Protein AF-A0A4V1SQV6-F1 (afdb_monomer_lite)

Structure (mmCIF, N/CA/C/O backbone):
data_AF-A0A4V1SQV6-F1
#
_entry.id   AF-A0A4V1SQV6-F1
#
loop_
_atom_site.group_PDB
_atom_site.id
_atom_site.type_symbol
_atom_site.label_atom_id
_atom_site.label_alt_id
_atom_site.label_comp_id
_atom_site.label_asym_id
_atom_site.label_entity_id
_atom_site.label_seq_id
_atom_site.pdbx_PDB_ins_code
_atom_site.Cartn_x
_atom_site.Cartn_y
_atom_site.Cartn_z
_atom_site.occupancy
_atom_site.B_iso_or_equiv
_atom_site.auth_seq_id
_atom_site.auth_comp_id
_atom_site.auth_asym_id
_atom_site.auth_atom_id
_atom_site.pdbx_PDB_model_num
ATOM 1 N N . MET A 1 1 ? 10.547 4.566 -15.906 1.00 61.34 1 MET A N 1
ATOM 2 C CA . MET A 1 1 ? 9.847 3.883 -14.806 1.00 61.34 1 MET A CA 1
ATOM 3 C C . MET A 1 1 ? 9.510 2.496 -15.298 1.00 61.34 1 MET A C 1
ATOM 5 O O . MET A 1 1 ? 8.792 2.378 -16.285 1.00 61.34 1 MET A O 1
ATOM 9 N N . GLU A 1 2 ? 10.141 1.479 -14.727 1.00 70.75 2 GLU A N 1
ATOM 10 C CA . GLU A 1 2 ? 9.837 0.094 -15.078 1.00 70.75 2 GLU A CA 1
ATOM 11 C C . GLU A 1 2 ? 8.375 -0.189 -14.711 1.00 70.75 2 GLU A C 1
ATOM 13 O O . GLU A 1 2 ? 7.905 0.218 -13.647 1.00 70.75 2 GLU A O 1
ATOM 18 N N . SER A 1 3 ? 7.614 -0.783 -15.628 1.00 83.50 3 SER A N 1
ATOM 19 C CA . SER A 1 3 ? 6.209 -1.090 -15.372 1.00 83.50 3 SER A CA 1
ATOM 20 C C . SER A 1 3 ? 6.120 -2.232 -14.364 1.00 83.50 3 SER A C 1
ATOM 22 O O . SER A 1 3 ? 6.628 -3.319 -14.633 1.00 83.50 3 SER A O 1
ATOM 24 N N . ILE A 1 4 ? 5.454 -2.006 -13.233 1.00 90.19 4 ILE A N 1
ATOM 25 C CA . ILE A 1 4 ? 5.173 -3.064 -12.259 1.00 90.19 4 ILE A CA 1
ATOM 26 C C . ILE A 1 4 ? 4.141 -4.017 -12.868 1.00 90.19 4 ILE A C 1
ATOM 28 O O . ILE A 1 4 ? 3.091 -3.575 -13.337 1.00 90.19 4 ILE A O 1
ATOM 32 N N . ASP A 1 5 ? 4.431 -5.318 -12.847 1.00 95.38 5 ASP A N 1
ATOM 33 C CA . ASP A 1 5 ? 3.476 -6.350 -13.256 1.00 95.38 5 ASP A CA 1
ATOM 34 C C . ASP A 1 5 ? 2.176 -6.226 -12.426 1.00 95.38 5 ASP A C 1
ATOM 36 O O . ASP A 1 5 ? 2.231 -6.300 -11.191 1.00 95.38 5 ASP A O 1
ATOM 40 N N . PRO A 1 6 ? 0.998 -6.055 -13.059 1.00 96.88 6 PRO A N 1
ATOM 41 C CA . PRO A 1 6 ? -0.275 -5.964 -12.353 1.00 96.88 6 PRO A CA 1
ATOM 42 C C . PRO A 1 6 ? -0.553 -7.141 -11.412 1.00 96.88 6 PRO A C 1
ATOM 44 O O . PRO A 1 6 ? -1.121 -6.942 -10.337 1.00 96.88 6 PRO A O 1
ATOM 47 N N . ALA A 1 7 ? -0.147 -8.361 -11.781 1.00 97.75 7 ALA A N 1
ATOM 48 C CA . ALA A 1 7 ? -0.361 -9.535 -10.936 1.00 97.75 7 ALA A CA 1
ATOM 49 C C . ALA A 1 7 ? 0.471 -9.457 -9.646 1.00 97.75 7 ALA A C 1
ATOM 51 O O . ALA A 1 7 ? -0.039 -9.726 -8.554 1.00 97.75 7 ALA A O 1
ATOM 52 N N . LEU A 1 8 ? 1.729 -9.022 -9.762 1.00 95.94 8 LEU A N 1
ATOM 53 C CA . LEU A 1 8 ? 2.603 -8.767 -8.620 1.00 95.94 8 LEU A CA 1
ATOM 54 C C . LEU A 1 8 ? 2.034 -7.662 -7.721 1.00 95.94 8 LEU A C 1
ATOM 56 O O . LEU A 1 8 ? 1.985 -7.827 -6.504 1.00 95.94 8 LEU A O 1
ATOM 60 N N . LEU A 1 9 ? 1.555 -6.566 -8.317 1.00 96.69 9 LEU A N 1
ATOM 61 C CA . LEU A 1 9 ? 0.982 -5.437 -7.587 1.00 96.69 9 LEU A CA 1
ATOM 62 C C . LEU A 1 9 ? -0.215 -5.855 -6.725 1.00 96.69 9 LEU A C 1
ATOM 64 O O . LEU A 1 9 ? -0.262 -5.543 -5.536 1.00 96.69 9 LEU A O 1
ATOM 68 N N . LEU A 1 10 ? -1.161 -6.596 -7.306 1.00 97.75 10 LEU A N 1
ATOM 69 C CA . LEU A 1 10 ? -2.334 -7.088 -6.582 1.00 97.75 10 LEU A CA 1
ATOM 70 C C . LEU A 1 10 ? -1.946 -8.049 -5.450 1.00 97.75 10 LEU A C 1
ATOM 72 O O . LEU A 1 10 ? -2.478 -7.939 -4.344 1.00 97.75 10 LEU A O 1
ATOM 76 N N . SER A 1 11 ? -0.995 -8.953 -5.705 1.00 97.88 11 SER A N 1
ATOM 77 C CA . SER A 1 11 ? -0.482 -9.884 -4.692 1.00 97.88 11 SER A CA 1
ATOM 78 C C . SER A 1 11 ? 0.176 -9.157 -3.512 1.00 97.88 11 SER A C 1
ATOM 80 O O . SER A 1 11 ? -0.039 -9.533 -2.359 1.00 97.88 11 SER A O 1
ATOM 82 N N . ALA A 1 12 ? 0.933 -8.088 -3.775 1.00 97.62 12 ALA A N 1
ATOM 83 C CA . ALA A 1 12 ? 1.564 -7.276 -2.739 1.00 97.62 12 ALA A CA 1
ATOM 84 C C . ALA A 1 12 ? 0.531 -6.525 -1.884 1.00 97.62 12 ALA A C 1
ATOM 86 O O . ALA A 1 12 ? 0.562 -6.626 -0.656 1.00 97.62 12 ALA A O 1
ATOM 87 N N . TYR A 1 13 ? -0.445 -5.855 -2.513 1.00 97.06 13 TYR A N 1
ATOM 88 C CA . TYR A 1 13 ? -1.505 -5.150 -1.781 1.00 97.06 13 TYR A CA 1
ATOM 89 C C . TYR A 1 13 ? -2.326 -6.088 -0.890 1.00 97.0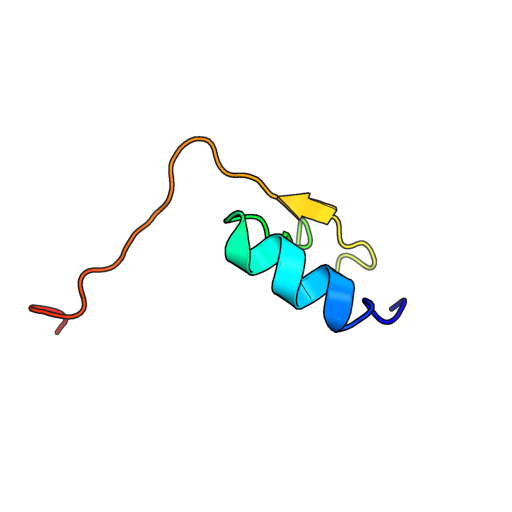6 13 TYR A C 1
ATOM 91 O O . TYR A 1 13 ? -2.671 -5.710 0.233 1.00 97.06 13 TYR A O 1
ATOM 99 N N . ALA A 1 14 ? -2.597 -7.316 -1.348 1.00 97.69 14 ALA A N 1
ATOM 100 C CA . ALA A 1 14 ? -3.283 -8.337 -0.554 1.00 97.69 14 ALA A CA 1
ATOM 101 C C . ALA A 1 14 ? -2.493 -8.752 0.703 1.00 97.69 14 ALA A C 1
ATOM 103 O O . ALA A 1 14 ? -3.090 -9.141 1.704 1.00 97.69 14 ALA A O 1
ATOM 104 N N . GLN A 1 15 ? -1.165 -8.625 0.669 1.00 97.12 15 GLN A N 1
ATOM 105 C CA . GLN A 1 15 ? -0.262 -8.889 1.793 1.00 97.12 15 GLN A CA 1
ATOM 106 C C . GLN A 1 15 ? 0.016 -7.640 2.646 1.00 97.12 15 GLN A C 1
ATOM 108 O O . GLN A 1 15 ? 0.752 -7.713 3.623 1.00 97.12 15 GLN A O 1
ATOM 113 N N . GLY A 1 16 ? -0.575 -6.487 2.311 1.00 96.25 16 GLY A N 1
ATOM 114 C CA . GLY A 1 16 ? -0.327 -5.227 3.017 1.00 96.25 16 GLY A CA 1
ATOM 115 C C . GLY A 1 16 ? 0.982 -4.529 2.633 1.00 96.25 16 GLY A C 1
ATOM 116 O O . GLY A 1 16 ? 1.383 -3.599 3.330 1.00 96.25 16 GLY A O 1
ATOM 117 N N . ILE A 1 17 ? 1.602 -4.939 1.524 1.00 97.62 17 ILE A N 1
ATOM 118 C CA . ILE A 1 17 ? 2.832 -4.366 0.970 1.00 97.62 17 ILE A CA 1
ATOM 119 C C . ILE A 1 17 ? 2.463 -3.429 -0.187 1.00 97.62 17 ILE A C 1
ATOM 121 O O . ILE A 1 17 ? 1.563 -3.730 -0.971 1.00 97.62 17 ILE A O 1
ATOM 125 N N . PHE A 1 18 ? 3.144 -2.292 -0.319 1.00 96.75 18 PHE A N 1
ATOM 126 C CA . PHE A 1 18 ? 2.873 -1.326 -1.391 1.00 96.75 18 PHE A CA 1
ATOM 127 C C . PHE A 1 18 ? 4.160 -0.745 -1.991 1.00 96.75 18 PHE A C 1
ATOM 129 O O . PHE A 1 18 ? 5.160 -0.628 -1.281 1.00 96.75 18 PHE A O 1
ATOM 136 N N . PRO A 1 19 ? 4.158 -0.393 -3.290 1.00 95.94 19 PRO A N 1
ATOM 137 C CA . PRO A 1 19 ? 5.279 0.294 -3.909 1.00 95.94 19 PRO A CA 1
ATOM 138 C C . PRO A 1 19 ? 5.299 1.759 -3.462 1.00 95.94 19 PRO A C 1
ATOM 140 O O . PRO A 1 19 ? 4.275 2.443 -3.504 1.00 95.94 19 PRO A O 1
ATOM 143 N N . MET A 1 20 ? 6.461 2.248 -3.050 1.00 94.38 20 MET A N 1
ATOM 144 C CA . MET A 1 20 ? 6.677 3.636 -2.656 1.00 94.38 20 MET A CA 1
ATOM 145 C C . MET A 1 20 ? 8.071 4.085 -3.101 1.00 94.38 20 MET A C 1
ATOM 147 O O . MET A 1 20 ? 8.989 3.275 -3.197 1.00 94.38 20 MET A O 1
ATOM 151 N N . ALA A 1 21 ? 8.207 5.366 -3.422 1.00 94.75 21 ALA A N 1
ATOM 152 C CA . ALA A 1 21 ? 9.490 6.020 -3.651 1.00 94.75 21 ALA A CA 1
ATOM 153 C C . ALA A 1 21 ? 9.866 6.837 -2.405 1.00 94.75 21 ALA A C 1
ATOM 155 O O . ALA A 1 21 ? 8.973 7.276 -1.674 1.00 94.75 21 ALA A O 1
ATOM 156 N N . ASP A 1 22 ? 11.159 7.078 -2.170 1.00 93.62 22 ASP A N 1
ATOM 157 C CA . ASP A 1 22 ? 11.608 7.864 -1.006 1.00 93.62 22 ASP A CA 1
ATOM 158 C C . ASP A 1 22 ? 11.196 9.345 -1.115 1.00 93.62 22 ASP A C 1
ATOM 160 O O . ASP A 1 22 ? 11.008 10.030 -0.107 1.00 93.62 22 ASP A O 1
ATOM 164 N N . GLY A 1 23 ? 11.014 9.843 -2.341 1.00 94.69 23 GLY A N 1
ATOM 165 C CA . GLY A 1 23 ? 10.583 11.206 -2.627 1.00 94.69 23 GLY A CA 1
ATOM 166 C C . GLY A 1 23 ? 9.838 11.317 -3.955 1.00 94.69 23 GLY A C 1
ATOM 167 O O . GLY A 1 23 ? 9.817 10.387 -4.756 1.00 94.69 23 GLY A O 1
ATOM 168 N N . ALA A 1 24 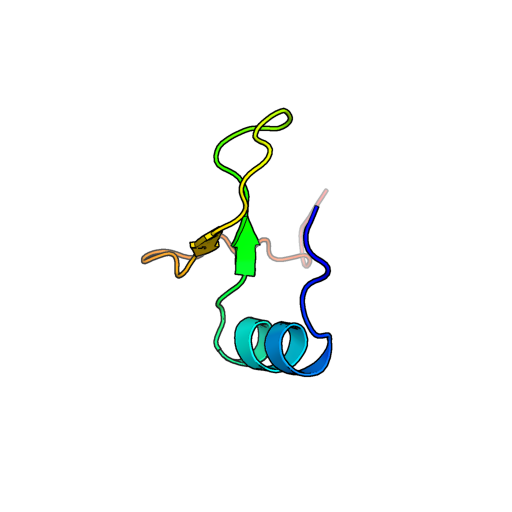? 9.221 12.477 -4.191 1.00 93.88 24 ALA A N 1
ATOM 169 C CA . ALA A 1 24 ? 8.403 12.716 -5.383 1.00 93.88 24 ALA A CA 1
ATOM 170 C C . ALA A 1 24 ? 9.196 12.623 -6.702 1.00 93.88 24 ALA A C 1
ATOM 172 O O . ALA A 1 24 ? 8.656 12.152 -7.699 1.00 93.88 24 ALA A O 1
ATOM 173 N N . ASP A 1 25 ? 10.463 13.047 -6.685 1.00 93.88 25 ASP A N 1
ATOM 174 C CA . ASP A 1 25 ? 11.345 13.063 -7.860 1.00 93.88 25 ASP A CA 1
ATOM 175 C C . ASP A 1 25 ? 12.293 11.850 -7.916 1.00 93.88 25 ASP A C 1
ATOM 177 O O . ASP A 1 25 ? 13.181 11.796 -8.770 1.00 93.88 25 ASP A O 1
ATOM 181 N N . ASP A 1 26 ? 12.152 10.885 -7.000 1.00 94.12 26 ASP A N 1
ATOM 182 C CA . ASP A 1 26 ? 13.023 9.712 -6.976 1.00 94.12 26 ASP A CA 1
ATOM 183 C C . ASP A 1 26 ? 12.662 8.767 -8.140 1.00 94.12 26 ASP A C 1
ATOM 185 O O . ASP A 1 26 ? 11.509 8.342 -8.267 1.00 94.12 26 ASP A O 1
ATOM 189 N N . PRO A 1 27 ? 13.619 8.426 -9.024 1.00 90.38 27 PRO A N 1
ATOM 190 C CA . PRO A 1 27 ? 13.357 7.547 -10.160 1.00 90.38 27 PRO A CA 1
ATOM 191 C C . PRO A 1 27 ? 13.158 6.075 -9.759 1.00 90.38 27 PRO A C 1
ATOM 193 O O . PRO A 1 27 ? 12.827 5.254 -10.621 1.00 90.38 27 PRO A O 1
ATOM 196 N N . SER A 1 28 ? 13.405 5.728 -8.494 1.00 91.06 28 SER A N 1
ATOM 197 C CA . SER A 1 28 ? 13.349 4.378 -7.951 1.00 91.06 28 SER A CA 1
ATOM 198 C C . SER A 1 28 ? 12.114 4.156 -7.077 1.00 91.06 28 SER A C 1
ATOM 200 O O . SER A 1 28 ? 11.627 5.040 -6.376 1.00 91.06 28 SER A O 1
ATOM 202 N N . VAL A 1 29 ? 11.597 2.930 -7.130 1.00 92.62 29 VAL A N 1
ATOM 20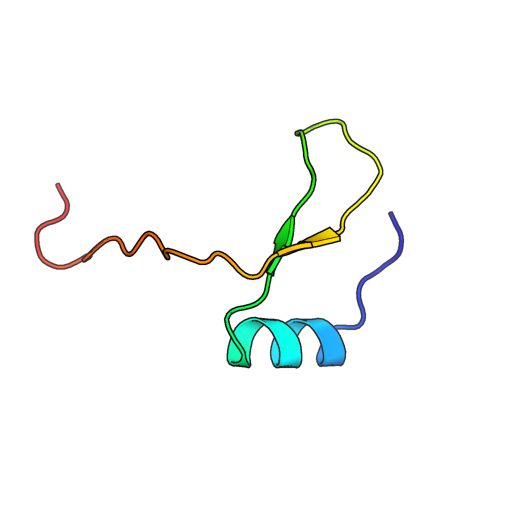3 C CA . VAL A 1 29 ? 10.454 2.478 -6.338 1.00 92.62 29 VAL A CA 1
ATOM 204 C C . VAL A 1 29 ? 10.864 1.211 -5.605 1.00 92.62 29 VAL A C 1
ATOM 206 O O . VAL A 1 29 ? 11.490 0.323 -6.182 1.00 92.62 29 VAL A O 1
ATOM 209 N N . HIS A 1 30 ? 10.486 1.121 -4.338 1.00 93.44 30 HIS A N 1
ATOM 210 C CA . HIS A 1 30 ? 10.750 -0.012 -3.467 1.00 93.44 30 HIS A CA 1
ATOM 211 C C . HIS A 1 30 ? 9.448 -0.508 -2.824 1.00 93.44 30 HIS A C 1
ATOM 213 O O . HIS A 1 30 ? 8.456 0.213 -2.724 1.00 93.44 30 HIS A O 1
ATOM 219 N N . TRP A 1 31 ? 9.433 -1.771 -2.403 1.00 95.56 31 TRP A N 1
ATOM 220 C CA . TRP A 1 31 ? 8.290 -2.364 -1.709 1.00 95.56 31 TRP A CA 1
ATOM 221 C C . TRP A 1 31 ? 8.379 -2.080 -0.211 1.00 95.56 31 TRP A C 1
ATOM 223 O O . TRP A 1 31 ? 9.406 -2.351 0.409 1.00 95.56 31 TRP A O 1
ATOM 233 N N . VAL A 1 32 ? 7.299 -1.563 0.370 1.00 96.44 32 VAL A N 1
ATOM 234 C CA . VAL A 1 32 ? 7.236 -1.179 1.782 1.00 96.44 32 VAL A CA 1
ATOM 235 C C . VAL A 1 32 ? 6.258 -2.067 2.538 1.00 96.44 32 VAL A C 1
ATOM 237 O O . VAL A 1 32 ? 5.088 -2.175 2.172 1.00 96.44 32 VAL A O 1
ATOM 240 N N . GLU A 1 33 ? 6.736 -2.642 3.641 1.00 97.19 33 GLU A N 1
ATOM 241 C CA . GLU A 1 33 ? 5.934 -3.298 4.675 1.00 97.19 33 GLU A CA 1
ATOM 242 C C . GLU A 1 33 ? 6.080 -2.500 5.987 1.00 97.19 33 GLU A C 1
ATOM 244 O O . GLU A 1 33 ? 7.092 -2.615 6.688 1.00 97.19 33 GLU A O 1
ATOM 249 N N . PRO A 1 34 ? 5.120 -1.625 6.330 1.00 94.06 34 PRO A N 1
ATOM 250 C CA . PRO A 1 34 ? 5.246 -0.797 7.518 1.00 94.06 34 PRO A CA 1
ATOM 251 C C . PRO A 1 34 ? 4.983 -1.6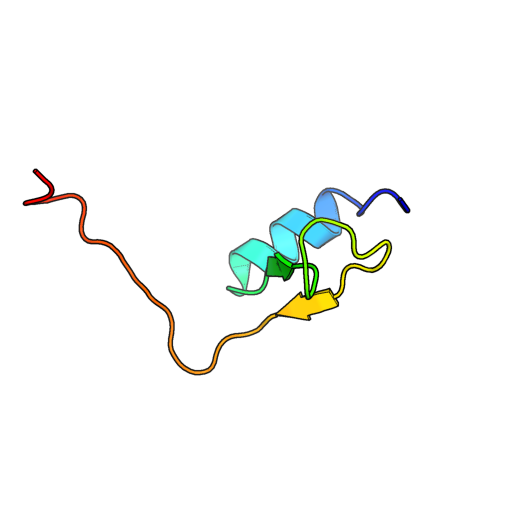15 8.788 1.00 94.06 34 PRO A C 1
ATOM 253 O O . PRO A 1 34 ? 3.964 -2.291 8.911 1.00 94.06 34 PRO A O 1
ATOM 256 N N . ARG A 1 35 ? 5.854 -1.468 9.796 1.00 94.25 35 ARG A N 1
ATOM 257 C CA . ARG A 1 35 ? 5.660 -2.091 11.124 1.00 94.25 35 ARG A CA 1
ATOM 258 C C . ARG A 1 35 ? 4.381 -1.624 11.823 1.00 94.25 35 ARG A C 1
ATOM 260 O O . ARG A 1 35 ? 3.773 -2.383 12.569 1.00 94.25 35 ARG A O 1
ATOM 267 N N . LEU A 1 36 ? 4.008 -0.362 11.618 1.00 95.94 36 LEU A N 1
ATOM 268 C CA . LEU A 1 36 ? 2.779 0.246 12.119 1.00 95.94 36 LEU A CA 1
ATOM 269 C C . LEU A 1 36 ? 2.037 0.858 10.941 1.00 95.94 36 LEU A C 1
ATOM 271 O O . LEU A 1 36 ? 2.596 1.680 10.216 1.00 95.94 36 LEU A O 1
ATOM 275 N N . ARG A 1 37 ? 0.776 0.470 10.758 1.00 95.25 37 ARG A N 1
ATOM 276 C CA . ARG A 1 37 ? -0.031 0.932 9.633 1.00 95.25 37 ARG A CA 1
ATOM 277 C C . ARG A 1 37 ? -0.974 2.041 10.077 1.00 95.25 37 ARG A C 1
ATOM 279 O O . ARG A 1 37 ? -1.800 1.834 10.962 1.00 95.25 37 ARG A O 1
ATOM 286 N N . ALA A 1 38 ? -0.861 3.203 9.440 1.00 94.44 38 ALA A N 1
ATOM 287 C CA . ALA A 1 38 ? -1.856 4.253 9.586 1.00 94.44 38 ALA A CA 1
ATOM 288 C C . ALA A 1 38 ? -3.164 3.798 8.922 1.00 94.44 38 ALA A C 1
ATOM 290 O O . ALA A 1 38 ? -3.173 3.400 7.756 1.00 94.44 38 ALA A O 1
ATOM 291 N N . ILE A 1 39 ? -4.258 3.842 9.677 1.00 93.88 39 ILE A N 1
ATOM 292 C CA . ILE A 1 39 ? -5.612 3.547 9.205 1.00 93.88 39 ILE A CA 1
ATOM 293 C C . ILE A 1 39 ? -6.446 4.778 9.534 1.00 93.88 39 ILE A C 1
ATOM 295 O O . ILE A 1 39 ? -6.452 5.213 10.684 1.00 93.88 39 ILE A O 1
ATOM 299 N N . LEU A 1 40 ? -7.121 5.338 8.532 1.00 94.06 40 LEU A N 1
ATOM 300 C CA . LEU A 1 40 ? -8.076 6.426 8.715 1.00 94.06 40 LEU A CA 1
ATOM 301 C C . LEU A 1 40 ? -9.487 5.825 8.767 1.00 94.06 40 LEU A C 1
ATOM 303 O O . LEU A 1 40 ? -9.969 5.356 7.732 1.00 94.06 40 LEU A O 1
ATOM 307 N N . PRO A 1 41 ? -10.155 5.806 9.933 1.00 95.06 41 PRO A N 1
ATOM 308 C CA . PRO A 1 41 ? -11.564 5.453 10.002 1.00 95.06 41 PRO A CA 1
ATOM 309 C C . PRO A 1 41 ? -12.369 6.510 9.245 1.00 95.06 41 PRO A C 1
ATOM 311 O O . PRO A 1 41 ? -12.275 7.697 9.548 1.00 95.06 41 PRO A O 1
ATOM 314 N N . LEU A 1 42 ? -13.125 6.083 8.234 1.00 94.94 42 LEU A N 1
ATOM 315 C CA . LEU A 1 42 ? -13.972 6.997 7.461 1.00 94.94 42 LEU A CA 1
ATOM 316 C C . LEU A 1 42 ? -15.230 7.386 8.242 1.00 94.94 42 LEU A C 1
ATOM 318 O O . LEU A 1 42 ? -15.739 8.496 8.093 1.00 94.94 42 LEU A O 1
ATOM 322 N N . ASP A 1 43 ? -15.690 6.492 9.115 1.00 94.19 43 ASP A N 1
ATOM 323 C CA . ASP A 1 43 ? -16.760 6.775 10.058 1.00 94.19 43 ASP A CA 1
ATOM 324 C C . ASP A 1 43 ? -16.267 7.824 11.068 1.00 94.19 43 ASP A C 1
ATOM 326 O O . ASP A 1 43 ? -15.458 7.533 11.950 1.00 94.19 43 ASP A O 1
ATOM 330 N N . GLY A 1 44 ? -16.737 9.064 10.911 1.00 87.00 44 GLY A N 1
ATOM 331 C CA . GLY A 1 44 ? -16.342 10.208 11.742 1.00 87.00 44 GLY A CA 1
ATOM 332 C C . GLY A 1 44 ? -15.290 11.134 11.125 1.00 87.00 44 GLY A C 1
ATOM 333 O O . GLY A 1 44 ? -14.799 12.025 11.817 1.00 87.00 44 GLY A O 1
ATOM 334 N N . PHE A 1 45 ? -14.946 10.958 9.845 1.00 90.62 45 PHE A N 1
ATOM 335 C CA . PHE A 1 45 ? -14.120 11.9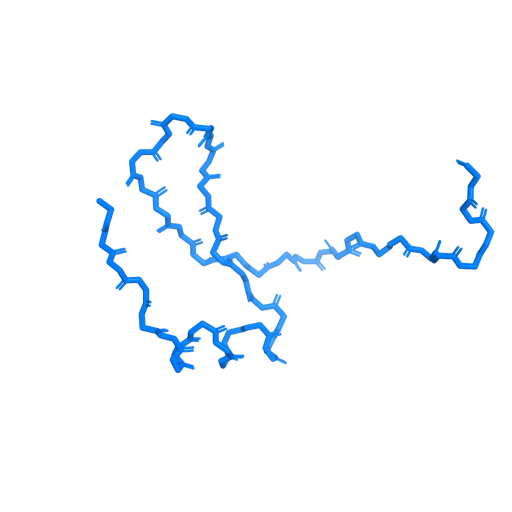22 9.115 1.00 90.62 45 PHE A CA 1
ATOM 336 C C . PHE A 1 45 ? -14.935 13.185 8.757 1.00 90.62 45 PHE A C 1
ATOM 338 O O . PHE A 1 45 ? -16.066 13.071 8.281 1.00 90.62 45 PHE A O 1
ATOM 345 N N . HIS A 1 46 ? -14.368 14.374 9.001 1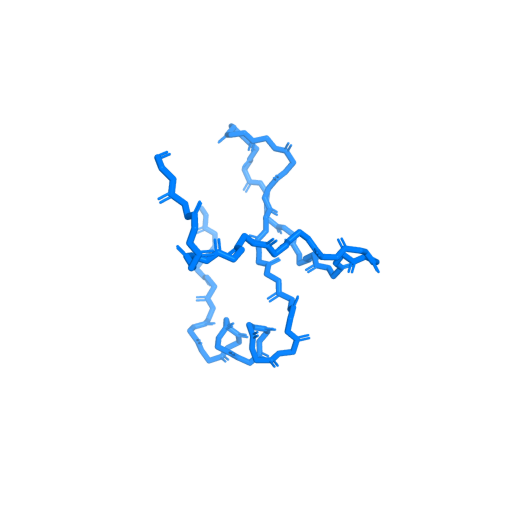.00 81.88 46 HIS A N 1
ATOM 346 C CA . HIS A 1 46 ? -14.964 15.697 8.751 1.00 81.88 46 HIS A CA 1
ATOM 347 C C . HIS A 1 46 ? -14.128 16.507 7.761 1.00 81.88 46 HIS A C 1
ATOM 349 O O . HIS A 1 46 ? -12.883 16.466 7.888 1.00 81.88 46 HIS A O 1
#

pLDDT: mean 93.08, std 6.74, range [61.34, 97.88]

Secondary structure (DSSP, 8-state):
-PPPPHHHHHHHHHTT-EEE-SSTT-S--EEE--SS-----STT--

Sequence (46 aa):
MESIDPALLLSAYAQGIFPMADGADDPSVHWVEPRLRAILPLDGFH

Radius of gyration: 13.47 Å; chains: 1; bounding box: 30×26×28 Å

Foldseek 3Di:
DPDDDPVVQVVQVVVVKHWDDPDPPGPDIDIDDDPDDDDDDPVPDD